Protein AF-A0A939TRZ8-F1 (afdb_monomer_lite)

Radius of gyration: 15.13 Å; chains: 1; bounding box: 37×38×40 Å

Foldseek 3Di:
DALVLLLVVLLVVLVVVCVQPVWAQAEEEQAELDQVLQVLVLVSNQVSCVVVVAAEDEDEDPDQADDLPDDCPVVVVVSVVSRPDDTTHYYYYGDHPCCRPVRVVSHSAYEYEDADDPDDPRSVVRVVCSCVPRVSVVSHPWYWYCNPVSNIGTDDDPDD

Secondary structure (DSSP, 8-state):
--THHHHHHHHHHHHHHHHHS-SSEEEEEEE-S-HHHHHHHHHHHHHHHHHTT--EEEEE----S--TT---HHHHHHHHHHHTSSS-EEEEEEESSTTSHHHHTT-SEEEEEE------HHHHHHHHHHHHHH-GGGG-SEEEE-SSTTS-EEE-----

Sequence (160 aa):
MTETQSTALFDALVADITTRAASGRILIAIDGPDPEATGRFADHAAAALRDAGRTAERASAPGEVYRHDADWSGLRATLSAFRTEDGDGYLLVDGRFLLSPGIRGAWHIKIWLEGDLELSPEAYAEQLKYVRDEGPRAHADAIYDVTDPALPRRVWGDSC

Organism: NCBI:txid2820289

pLDDT: mean 90.74, std 10.79, range [38.22, 98.62]

Structure (mmCIF, N/CA/C/O backbone):
data_AF-A0A939TRZ8-F1
#
_entry.id   AF-A0A939TRZ8-F1
#
loop_
_atom_site.group_PDB
_atom_site.id
_atom_site.type_symbol
_atom_site.label_atom_id
_atom_site.label_alt_id
_atom_site.label_comp_id
_atom_site.label_asym_id
_atom_site.label_entity_id
_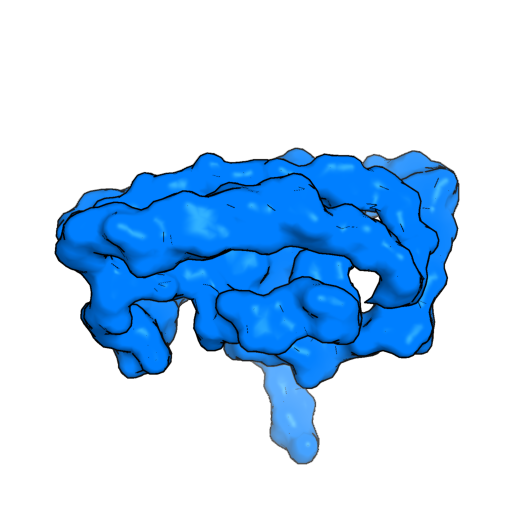atom_site.label_seq_id
_atom_site.pdbx_PDB_ins_code
_atom_site.Cartn_x
_atom_site.Cartn_y
_atom_site.Cartn_z
_atom_site.occupancy
_atom_site.B_iso_or_equiv
_atom_site.auth_seq_id
_atom_site.auth_comp_id
_atom_site.auth_asym_id
_atom_site.auth_atom_id
_atom_site.pdbx_PDB_model_num
ATOM 1 N N . MET A 1 1 ? -18.209 -16.198 -12.695 1.00 48.66 1 MET A N 1
ATOM 2 C CA . MET A 1 1 ? -17.798 -16.643 -11.348 1.00 48.66 1 MET A CA 1
ATOM 3 C C . MET A 1 1 ? -17.341 -15.381 -10.639 1.00 48.66 1 MET A C 1
ATOM 5 O O . MET A 1 1 ? -16.560 -14.650 -11.219 1.00 48.66 1 MET A O 1
ATOM 9 N N . THR A 1 2 ? -18.061 -15.002 -9.593 1.00 53.09 2 THR A N 1
ATOM 10 C CA . THR A 1 2 ? -18.688 -13.673 -9.444 1.00 53.09 2 THR A CA 1
ATOM 11 C C . THR A 1 2 ? -18.099 -12.850 -8.298 1.00 53.09 2 THR A C 1
ATOM 13 O O . THR A 1 2 ? -17.441 -13.419 -7.437 1.00 53.09 2 THR A O 1
ATOM 16 N N . GLU A 1 3 ? -18.392 -11.544 -8.281 1.00 66.50 3 GLU A N 1
ATOM 17 C CA . GLU A 1 3 ? -18.182 -10.524 -7.225 1.00 66.50 3 GLU A CA 1
ATOM 18 C C . GLU A 1 3 ? -17.981 -11.069 -5.794 1.00 66.50 3 GLU A C 1
ATOM 20 O O . GLU A 1 3 ? -17.038 -10.688 -5.111 1.00 66.50 3 GLU A O 1
ATOM 25 N N . THR A 1 4 ? -18.774 -12.064 -5.390 1.00 73.00 4 THR A N 1
ATOM 26 C CA . THR A 1 4 ? -18.649 -12.824 -4.134 1.00 73.00 4 THR A CA 1
ATOM 27 C C . THR A 1 4 ? -17.242 -13.366 -3.827 1.00 73.00 4 THR A C 1
ATOM 29 O O . THR A 1 4 ? -16.842 -13.373 -2.667 1.00 73.00 4 THR A O 1
ATOM 32 N N . GLN A 1 5 ? -16.481 -13.840 -4.823 1.00 73.50 5 GLN A N 1
ATOM 33 C CA . GLN A 1 5 ? -15.107 -14.326 -4.609 1.00 73.50 5 GLN A CA 1
ATOM 34 C C . GLN A 1 5 ? -14.138 -13.182 -4.303 1.00 73.50 5 GLN A C 1
ATOM 36 O O . GLN A 1 5 ? -13.258 -13.345 -3.460 1.00 73.50 5 GLN A O 1
ATOM 41 N N . SER A 1 6 ? -14.328 -12.032 -4.953 1.00 76.88 6 SER A N 1
ATOM 42 C CA . SER A 1 6 ? -13.548 -10.823 -4.688 1.00 76.88 6 SER A CA 1
ATOM 43 C C . SER A 1 6 ? -13.830 -10.310 -3.272 1.00 76.88 6 SER A C 1
ATOM 45 O O . SER A 1 6 ? -12.899 -10.123 -2.493 1.00 76.88 6 SER A O 1
ATOM 47 N N . THR A 1 7 ? -15.106 -10.224 -2.875 1.00 82.94 7 THR A N 1
ATOM 48 C CA . THR A 1 7 ? -15.503 -9.870 -1.500 1.00 82.94 7 THR A CA 1
ATOM 49 C C . THR A 1 7 ? -14.863 -10.797 -0.466 1.00 82.94 7 THR A C 1
ATOM 51 O O . THR A 1 7 ? -14.200 -10.324 0.450 1.00 82.94 7 THR A O 1
ATOM 54 N N . ALA A 1 8 ? -14.960 -12.119 -0.656 1.00 86.00 8 ALA A N 1
ATOM 55 C CA . ALA A 1 8 ? -14.385 -13.088 0.277 1.00 86.00 8 ALA A CA 1
ATOM 56 C C . ALA A 1 8 ? -12.856 -12.957 0.424 1.00 86.00 8 ALA A C 1
ATOM 58 O O . ALA A 1 8 ? -12.314 -13.209 1.503 1.00 86.00 8 ALA A O 1
ATOM 59 N N . LEU A 1 9 ? -12.147 -12.558 -0.639 1.00 90.19 9 LEU A N 1
ATOM 60 C CA . LEU A 1 9 ? -10.713 -12.286 -0.568 1.00 90.19 9 LEU A CA 1
ATOM 61 C C . LEU A 1 9 ? -10.412 -11.059 0.293 1.00 90.19 9 LEU A C 1
ATOM 63 O O . LEU A 1 9 ? -9.522 -11.124 1.143 1.00 90.19 9 LEU A O 1
ATOM 67 N N . PHE A 1 10 ? -11.130 -9.956 0.085 1.00 91.94 10 PHE A N 1
ATOM 68 C CA . PHE A 1 10 ? -10.894 -8.740 0.856 1.00 91.94 10 PHE A CA 1
ATOM 69 C C . PHE A 1 10 ? -11.330 -8.899 2.317 1.00 91.94 10 PHE A C 1
ATOM 71 O O . PHE A 1 10 ? -10.609 -8.438 3.199 1.00 91.94 10 PHE A O 1
ATOM 78 N N . ASP A 1 11 ? -12.390 -9.658 2.599 1.00 90.62 11 ASP A N 1
ATOM 79 C CA . ASP A 1 11 ? -12.768 -10.042 3.965 1.00 90.62 11 ASP A CA 1
ATOM 80 C C . ASP A 1 11 ? -11.643 -10.827 4.659 1.00 90.62 11 ASP A C 1
ATOM 82 O O . ASP A 1 11 ? -11.265 -10.536 5.798 1.00 90.62 11 ASP A O 1
ATOM 86 N N . ALA A 1 12 ? -11.051 -11.799 3.956 1.00 90.12 12 ALA A N 1
ATOM 87 C CA . ALA A 1 12 ? -9.924 -12.569 4.473 1.00 90.12 12 ALA A CA 1
ATOM 88 C C . ALA A 1 12 ? -8.676 -11.696 4.689 1.00 90.12 12 ALA A C 1
ATOM 90 O O . ALA A 1 12 ? -7.979 -11.857 5.693 1.00 90.12 12 ALA A O 1
ATOM 91 N N . LEU A 1 13 ? -8.402 -10.750 3.784 1.00 91.00 13 LEU A N 1
ATOM 92 C CA . LEU A 1 13 ? -7.324 -9.775 3.944 1.00 91.00 13 LEU A CA 1
ATOM 93 C C . LEU A 1 13 ? -7.555 -8.887 5.176 1.00 91.00 13 LEU A C 1
ATOM 95 O O . LEU A 1 13 ? -6.626 -8.686 5.953 1.00 91.00 13 LEU A O 1
ATOM 99 N N . VAL A 1 14 ? -8.775 -8.390 5.391 1.00 90.69 14 VAL A N 1
ATOM 100 C CA . VAL A 1 14 ? -9.131 -7.566 6.558 1.00 90.69 14 VAL A CA 1
ATOM 101 C C . VAL A 1 14 ? -8.953 -8.343 7.860 1.00 90.69 14 VAL A C 1
ATOM 103 O O . VAL A 1 14 ? -8.370 -7.822 8.815 1.00 90.69 14 VAL A O 1
ATOM 106 N N . ALA A 1 15 ? -9.401 -9.598 7.910 1.00 89.62 15 ALA A N 1
ATOM 107 C CA . ALA A 1 15 ? -9.204 -10.462 9.073 1.00 89.62 15 ALA A CA 1
ATOM 108 C C . ALA A 1 15 ? -7.710 -10.663 9.391 1.00 89.62 15 ALA A C 1
ATOM 110 O O . ALA A 1 15 ? -7.296 -10.602 10.550 1.00 89.62 15 ALA A O 1
ATOM 111 N N . ASP A 1 16 ? -6.883 -10.842 8.362 1.00 89.00 16 ASP A N 1
ATOM 112 C CA . ASP A 1 16 ? -5.433 -10.997 8.492 1.00 89.00 16 ASP A CA 1
ATOM 113 C C . ASP A 1 16 ? -4.762 -9.689 8.971 1.00 89.00 16 ASP A C 1
ATOM 115 O O . ASP A 1 16 ? -4.005 -9.689 9.944 1.00 89.00 16 ASP A O 1
ATOM 119 N N . ILE A 1 17 ? -5.115 -8.547 8.364 1.00 87.62 17 ILE A N 1
ATOM 120 C CA . ILE A 1 17 ? -4.643 -7.207 8.756 1.00 87.62 17 ILE A CA 1
ATOM 121 C C . ILE A 1 17 ? -4.949 -6.925 10.231 1.00 87.62 17 ILE A C 1
ATOM 123 O O . ILE A 1 17 ? -4.051 -6.578 11.000 1.00 87.62 17 ILE A O 1
ATOM 127 N N . THR A 1 18 ? -6.209 -7.094 10.629 1.00 86.19 18 THR A N 1
ATOM 128 C CA . THR A 1 18 ? -6.690 -6.756 11.979 1.00 86.19 18 THR A CA 1
ATOM 129 C C . THR A 1 18 ? -6.122 -7.686 13.051 1.00 86.19 18 THR A C 1
ATOM 131 O O . THR A 1 18 ? -5.948 -7.268 14.193 1.00 86.19 18 THR A O 1
ATOM 134 N N . THR A 1 19 ? -5.765 -8.922 12.690 1.00 85.75 19 THR A N 1
ATOM 135 C CA . THR A 1 19 ? -5.083 -9.859 13.595 1.00 85.75 19 THR A CA 1
ATOM 136 C C . THR A 1 19 ? -3.636 -9.438 13.864 1.00 85.75 19 THR A C 1
ATOM 138 O O . THR A 1 19 ? -3.152 -9.566 14.988 1.00 85.75 19 THR A O 1
ATOM 141 N N . ARG A 1 20 ? -2.931 -8.920 12.850 1.00 81.38 20 ARG A N 1
ATOM 142 C CA . ARG A 1 20 ? -1.521 -8.503 12.966 1.00 81.38 20 ARG A CA 1
ATOM 143 C C . ARG A 1 20 ? -1.343 -7.121 13.589 1.00 81.38 20 ARG A C 1
ATOM 145 O O . ARG A 1 20 ? -0.335 -6.876 14.246 1.00 81.38 20 ARG A O 1
ATOM 152 N N . ALA A 1 21 ? -2.292 -6.222 13.356 1.00 75.88 21 ALA A N 1
ATOM 153 C CA . ALA A 1 21 ? -2.223 -4.829 13.772 1.00 75.88 21 ALA A CA 1
ATOM 154 C C . ALA A 1 21 ? -3.594 -4.371 14.290 1.00 75.88 21 ALA A C 1
ATOM 156 O O . ALA A 1 21 ? -4.387 -3.783 13.561 1.00 75.88 21 ALA A O 1
ATOM 157 N N . ALA A 1 22 ? -3.880 -4.691 15.555 1.00 66.75 22 ALA A N 1
ATOM 158 C CA . ALA A 1 22 ? -5.234 -4.615 16.104 1.00 66.75 22 ALA A CA 1
ATOM 159 C C . ALA A 1 22 ? -5.753 -3.192 16.390 1.00 66.75 22 ALA A C 1
ATOM 161 O O . ALA A 1 22 ? -6.968 -2.996 16.396 1.00 66.75 22 ALA A O 1
ATOM 162 N N . SER A 1 23 ? -4.876 -2.213 16.644 1.00 82.75 23 SER A N 1
ATOM 163 C CA . SER A 1 23 ? -5.275 -0.856 17.061 1.00 82.75 23 SER A CA 1
ATOM 164 C C . SER A 1 23 ? -4.192 0.194 16.790 1.00 82.75 23 SER A C 1
ATOM 166 O O . SER A 1 23 ? -3.012 -0.137 16.662 1.00 82.75 23 SER A O 1
ATOM 168 N N . GLY A 1 24 ? -4.581 1.467 16.777 1.00 91.69 24 GLY A N 1
ATOM 169 C CA . GLY A 1 24 ? -3.738 2.623 16.486 1.00 91.69 24 GLY A CA 1
ATOM 170 C C . GLY A 1 24 ? -3.793 3.066 15.023 1.00 91.69 24 GLY A C 1
ATOM 171 O O . GLY A 1 24 ? -4.734 2.769 14.287 1.00 91.69 24 GLY A O 1
ATOM 172 N N . ARG A 1 25 ? -2.755 3.798 14.602 1.00 96.06 25 ARG A N 1
ATOM 173 C CA . ARG A 1 25 ? -2.603 4.344 13.246 1.00 96.06 25 ARG A CA 1
ATOM 174 C C . ARG A 1 25 ? -1.767 3.412 12.378 1.00 96.06 25 ARG A C 1
ATOM 176 O O . ARG A 1 25 ? -0.537 3.493 12.343 1.00 96.06 25 ARG A O 1
ATOM 183 N N . ILE A 1 26 ? -2.457 2.509 11.690 1.00 97.19 26 ILE A N 1
ATOM 184 C CA . ILE A 1 26 ? -1.854 1.442 10.895 1.00 97.19 26 ILE A CA 1
ATOM 185 C C . ILE A 1 26 ? -1.572 1.937 9.478 1.00 97.19 26 ILE A C 1
ATOM 187 O O . ILE A 1 26 ? -2.399 2.575 8.838 1.00 97.19 26 ILE A O 1
ATOM 191 N N . LEU A 1 27 ? -0.380 1.618 8.983 1.00 98.00 27 LEU A N 1
ATOM 192 C CA . LEU A 1 27 ? 0.115 2.020 7.667 1.00 98.00 27 LEU A CA 1
ATOM 193 C C . LEU A 1 27 ? 0.345 0.773 6.826 1.00 98.00 27 LEU A C 1
ATOM 195 O O . LEU A 1 27 ? 1.098 -0.112 7.248 1.00 98.00 27 LEU A O 1
ATOM 199 N N . ILE A 1 28 ? -0.270 0.731 5.652 1.00 98.38 28 ILE A N 1
ATOM 200 C CA . ILE A 1 28 ? -0.233 -0.408 4.740 1.00 98.38 28 ILE A CA 1
ATOM 201 C C . ILE A 1 28 ? 0.327 0.060 3.401 1.00 98.38 28 ILE A C 1
ATOM 203 O O . ILE A 1 28 ? -0.225 0.971 2.794 1.00 98.38 28 ILE A O 1
ATOM 207 N N . ALA A 1 29 ? 1.403 -0.571 2.937 1.00 98.50 29 ALA A N 1
ATOM 208 C CA . ALA A 1 29 ? 1.885 -0.398 1.570 1.00 98.50 29 ALA A CA 1
ATOM 209 C C . ALA A 1 29 ? 1.237 -1.427 0.644 1.00 98.50 29 ALA A C 1
ATOM 211 O O . ALA A 1 29 ? 1.232 -2.618 0.962 1.00 98.50 29 ALA A O 1
ATOM 212 N N . ILE A 1 30 ? 0.756 -0.967 -0.508 1.00 98.31 30 ILE A N 1
ATOM 213 C CA . ILE A 1 30 ? 0.313 -1.784 -1.638 1.00 98.31 30 ILE A CA 1
ATOM 214 C C . ILE A 1 30 ? 1.223 -1.430 -2.809 1.00 98.31 30 ILE A C 1
ATOM 216 O O . ILE A 1 30 ? 1.019 -0.431 -3.495 1.00 98.31 30 ILE A O 1
ATOM 220 N N . ASP A 1 31 ? 2.267 -2.235 -2.972 1.00 97.69 31 ASP A N 1
ATOM 221 C CA . ASP A 1 31 ? 3.303 -2.037 -3.978 1.00 97.69 31 ASP A CA 1
ATOM 222 C C . ASP A 1 31 ? 3.083 -2.976 -5.159 1.00 97.69 31 ASP A C 1
ATOM 224 O O . ASP A 1 31 ? 2.765 -4.151 -4.972 1.00 97.69 31 ASP A O 1
ATOM 228 N N . GLY A 1 32 ? 3.272 -2.475 -6.371 1.00 95.12 32 GLY A N 1
ATOM 229 C CA . GLY A 1 32 ? 3.136 -3.267 -7.581 1.00 95.12 32 GLY A CA 1
ATOM 230 C C . GLY A 1 32 ? 3.633 -2.532 -8.823 1.00 95.12 32 GLY A C 1
ATOM 231 O O . GLY A 1 32 ? 3.985 -1.353 -8.754 1.00 95.12 32 GLY A O 1
ATOM 232 N N . PRO A 1 33 ? 3.684 -3.214 -9.978 1.00 91.62 33 PRO A N 1
ATOM 233 C CA . PRO A 1 33 ? 4.235 -2.627 -11.196 1.00 91.62 33 PRO A CA 1
ATOM 234 C C . PRO A 1 33 ? 3.309 -1.600 -11.859 1.00 91.62 33 PRO A C 1
ATOM 236 O O . PRO A 1 33 ? 3.806 -0.668 -12.490 1.00 91.62 33 PRO A O 1
ATOM 239 N N . ASP A 1 34 ? 1.992 -1.780 -11.726 1.00 90.81 34 ASP A N 1
ATOM 240 C CA . ASP A 1 34 ? 0.950 -0.955 -12.344 1.00 90.81 34 ASP A CA 1
ATOM 241 C C . ASP A 1 34 ? 0.224 -0.101 -11.286 1.00 90.81 34 ASP A C 1
ATOM 243 O O . ASP A 1 34 ? -0.497 -0.659 -10.450 1.00 90.81 34 ASP A O 1
ATOM 247 N N . PRO A 1 35 ? 0.373 1.240 -11.330 1.00 90.56 35 PRO A N 1
ATOM 248 C CA . PRO A 1 35 ? -0.327 2.162 -10.440 1.00 90.56 35 PRO A CA 1
ATOM 249 C C . PRO A 1 35 ? -1.854 2.018 -10.462 1.00 90.56 35 PRO A C 1
ATOM 251 O O . PRO A 1 35 ? -2.511 2.224 -9.442 1.00 90.56 35 PRO A O 1
ATOM 254 N N . GLU A 1 36 ? -2.442 1.673 -11.611 1.00 90.69 36 GLU A N 1
ATOM 255 C CA . GLU A 1 36 ? -3.893 1.542 -11.730 1.00 90.69 36 GLU A CA 1
ATOM 256 C C . GLU A 1 36 ? -4.385 0.290 -10.995 1.00 90.69 36 GLU A C 1
ATOM 258 O O . GLU A 1 36 ? -5.345 0.350 -10.219 1.00 90.69 36 GLU A O 1
ATOM 263 N N . ALA A 1 37 ? -3.697 -0.842 -11.170 1.00 92.12 37 ALA A N 1
ATOM 264 C CA . ALA A 1 37 ? -3.963 -2.058 -10.413 1.00 92.12 37 ALA A CA 1
ATOM 265 C C . ALA A 1 37 ? -3.742 -1.875 -8.903 1.00 92.12 37 ALA A C 1
ATOM 267 O O . ALA A 1 37 ? -4.591 -2.309 -8.120 1.00 92.12 37 ALA A O 1
ATOM 268 N N . THR A 1 38 ? -2.662 -1.205 -8.478 1.00 95.19 38 THR A N 1
ATOM 269 C CA . THR A 1 38 ? -2.429 -0.931 -7.048 1.00 95.19 38 THR A CA 1
ATOM 270 C C . THR A 1 38 ? -3.523 -0.042 -6.465 1.00 95.19 38 THR A C 1
ATOM 272 O O . THR A 1 38 ? -4.023 -0.336 -5.379 1.00 95.19 38 THR A O 1
ATOM 275 N N . GLY A 1 39 ? -3.948 0.990 -7.202 1.00 95.12 39 GLY A N 1
ATOM 276 C CA . GLY A 1 39 ? -5.027 1.889 -6.795 1.00 95.12 39 GLY A CA 1
ATOM 277 C C . GLY A 1 39 ? -6.363 1.165 -6.642 1.00 95.12 39 GLY A C 1
ATOM 278 O O . GLY A 1 39 ? -6.995 1.256 -5.590 1.00 95.12 39 GLY A O 1
ATOM 279 N N . ARG A 1 40 ? -6.760 0.357 -7.637 1.00 94.00 40 ARG A N 1
ATOM 280 C CA . ARG A 1 40 ? -7.984 -0.463 -7.556 1.00 94.00 40 ARG A CA 1
ATOM 281 C C . ARG A 1 40 ? -7.952 -1.445 -6.387 1.00 94.00 40 ARG A C 1
ATOM 283 O O . ARG A 1 40 ? -8.946 -1.591 -5.677 1.00 94.00 40 ARG A O 1
ATOM 290 N N . PHE A 1 41 ? -6.822 -2.119 -6.172 1.00 95.50 41 PHE A N 1
ATOM 291 C CA . PHE A 1 41 ? -6.673 -3.048 -5.051 1.00 95.50 41 PHE A CA 1
ATOM 292 C C . PHE A 1 41 ? -6.800 -2.319 -3.705 1.00 95.50 41 PHE A C 1
ATOM 294 O O . PHE A 1 41 ? -7.477 -2.808 -2.799 1.00 95.50 41 PHE A O 1
ATOM 301 N N . ALA A 1 42 ? -6.200 -1.131 -3.581 1.00 97.12 42 ALA A N 1
ATOM 302 C CA . ALA A 1 42 ? -6.308 -0.297 -2.389 1.00 97.12 42 ALA A CA 1
ATOM 303 C C . ALA A 1 42 ? -7.731 0.211 -2.146 1.00 97.12 42 ALA A C 1
ATOM 305 O O . ALA A 1 42 ? -8.182 0.201 -1.002 1.00 97.12 42 ALA A O 1
ATOM 306 N N . ASP A 1 43 ? -8.458 0.593 -3.197 1.00 96.81 43 ASP A N 1
ATOM 307 C CA . ASP A 1 43 ? -9.859 1.003 -3.095 1.00 96.81 43 ASP A CA 1
ATOM 308 C C . ASP A 1 43 ? -10.738 -0.123 -2.544 1.00 96.81 43 ASP A C 1
ATOM 310 O O . ASP A 1 43 ? -11.487 0.093 -1.587 1.00 96.81 43 ASP A O 1
ATOM 314 N N . HIS A 1 44 ? -10.606 -1.337 -3.084 1.00 95.56 44 HIS A N 1
ATOM 315 C CA . HIS A 1 44 ? -11.357 -2.494 -2.598 1.00 95.56 44 HIS A CA 1
ATOM 316 C C . HIS A 1 44 ? -10.975 -2.881 -1.162 1.00 95.56 44 HIS A C 1
ATOM 318 O O . HIS A 1 44 ? -11.855 -3.128 -0.337 1.00 95.56 44 HIS A O 1
ATOM 324 N N . ALA A 1 45 ? -9.683 -2.881 -0.822 1.00 95.94 45 ALA A N 1
ATOM 325 C CA . ALA A 1 45 ? -9.233 -3.176 0.537 1.00 95.94 45 ALA A CA 1
ATOM 326 C C . ALA A 1 45 ? -9.711 -2.118 1.550 1.00 95.94 45 ALA A C 1
ATOM 328 O O . ALA A 1 45 ? -10.131 -2.459 2.657 1.00 95.94 45 ALA A O 1
ATOM 329 N N . ALA A 1 46 ? -9.695 -0.835 1.174 1.00 97.12 46 ALA A N 1
ATOM 330 C CA . ALA A 1 46 ? -10.210 0.245 2.006 1.00 97.12 46 ALA A CA 1
ATOM 331 C C . ALA A 1 46 ? -11.735 0.161 2.168 1.00 97.12 46 ALA A C 1
ATOM 333 O O . ALA A 1 46 ? -12.241 0.423 3.258 1.00 97.12 46 ALA A O 1
ATOM 334 N N . ALA A 1 47 ? -12.473 -0.212 1.117 1.00 96.25 47 ALA A N 1
ATOM 335 C CA . ALA A 1 47 ? -13.911 -0.464 1.201 1.00 96.25 47 ALA A CA 1
ATOM 336 C C . ALA A 1 47 ? -14.220 -1.606 2.182 1.00 96.25 47 ALA A C 1
ATOM 338 O O . ALA A 1 47 ? -14.983 -1.398 3.119 1.00 96.25 47 ALA A O 1
ATOM 339 N N . ALA A 1 48 ? -13.529 -2.743 2.067 1.00 95.62 48 ALA A N 1
ATOM 340 C CA . ALA A 1 48 ? -13.722 -3.879 2.969 1.00 95.62 48 ALA A CA 1
ATOM 341 C C . ALA A 1 48 ? -13.388 -3.550 4.438 1.00 95.62 48 ALA A C 1
ATOM 343 O O . ALA A 1 48 ? -14.094 -3.974 5.352 1.00 95.62 48 ALA A O 1
ATOM 344 N N . LEU A 1 49 ? -12.348 -2.745 4.696 1.00 95.44 49 LEU A N 1
ATOM 345 C CA . LEU A 1 49 ? -12.060 -2.248 6.049 1.00 95.44 49 LEU A CA 1
ATOM 346 C C . LEU A 1 49 ? -13.219 -1.409 6.607 1.00 95.44 49 LEU A C 1
ATOM 348 O O . LEU A 1 49 ? -13.584 -1.570 7.774 1.00 95.44 49 LEU A O 1
ATOM 352 N N . ARG A 1 50 ? -13.808 -0.532 5.785 1.00 96.12 50 ARG A N 1
ATOM 353 C CA . ARG A 1 50 ? -14.951 0.305 6.184 1.00 96.12 50 ARG A CA 1
ATOM 354 C C . ARG A 1 50 ? -16.208 -0.524 6.421 1.00 96.12 50 ARG A C 1
ATOM 356 O O . ARG A 1 50 ? -16.881 -0.295 7.423 1.00 96.12 50 ARG A O 1
ATOM 363 N N . ASP A 1 51 ? -16.472 -1.516 5.577 1.00 95.62 51 ASP A N 1
ATOM 364 C CA . ASP A 1 51 ? -17.591 -2.449 5.745 1.00 95.62 51 ASP A CA 1
ATOM 365 C C . ASP A 1 51 ? -17.453 -3.269 7.040 1.00 95.62 51 ASP A C 1
ATOM 367 O O . ASP A 1 51 ? -18.442 -3.545 7.720 1.00 95.62 51 ASP A O 1
ATOM 371 N N . ALA A 1 52 ? -16.217 -3.559 7.462 1.00 93.25 52 ALA A N 1
ATOM 372 C CA . ALA A 1 52 ? -15.897 -4.153 8.761 1.00 93.25 52 ALA A CA 1
ATOM 373 C C . ALA A 1 52 ? -15.908 -3.151 9.943 1.00 93.25 52 ALA A C 1
ATOM 375 O O . ALA A 1 52 ? -15.482 -3.488 11.053 1.00 93.25 52 ALA A O 1
ATOM 376 N N . GLY A 1 53 ? -16.367 -1.913 9.733 1.00 94.19 53 GLY A N 1
ATOM 377 C CA . GLY A 1 53 ? -16.488 -0.881 10.765 1.00 94.19 53 GLY A CA 1
ATOM 378 C C . GLY A 1 53 ? -15.166 -0.225 11.175 1.00 94.19 53 GLY A C 1
ATOM 379 O O . GLY A 1 53 ? -15.054 0.271 12.298 1.00 94.19 53 GLY A O 1
ATOM 380 N N . ARG A 1 54 ? -14.142 -0.244 10.312 1.00 94.38 54 ARG A N 1
ATOM 381 C CA . ARG A 1 54 ? -12.852 0.428 10.548 1.00 94.38 54 ARG A CA 1
ATOM 382 C C . ARG A 1 54 ? -12.766 1.758 9.803 1.00 94.38 54 ARG A C 1
ATOM 384 O O . ARG A 1 54 ? -13.238 1.886 8.677 1.00 94.38 54 ARG A O 1
ATOM 391 N N . THR A 1 55 ? -12.086 2.736 10.398 1.00 96.50 55 THR A N 1
ATOM 392 C CA . THR A 1 55 ? -11.687 3.963 9.696 1.00 96.50 55 THR A CA 1
ATOM 393 C C . THR A 1 55 ? -10.564 3.629 8.720 1.00 96.50 55 THR A C 1
ATOM 395 O O . THR A 1 55 ? -9.511 3.155 9.145 1.00 96.50 55 THR A O 1
ATOM 398 N N . ALA A 1 56 ? -10.775 3.857 7.424 1.00 97.00 56 ALA A N 1
ATOM 399 C CA . ALA A 1 56 ? -9.762 3.616 6.403 1.00 97.00 56 ALA A CA 1
ATOM 400 C C . ALA A 1 56 ? -9.684 4.762 5.392 1.00 97.00 56 ALA A C 1
ATOM 402 O O . ALA A 1 56 ? -10.708 5.259 4.910 1.00 97.00 56 ALA A O 1
ATOM 403 N N . GLU A 1 57 ? -8.462 5.127 5.031 1.00 97.38 57 GLU A N 1
ATOM 404 C CA . GLU A 1 57 ? -8.105 6.191 4.097 1.00 97.38 57 GLU A CA 1
ATOM 405 C C . GLU A 1 57 ? -7.150 5.658 3.027 1.00 97.38 57 GLU A C 1
ATOM 407 O O . GLU A 1 57 ? -6.457 4.658 3.234 1.00 97.38 57 GLU A O 1
ATOM 412 N N . ARG A 1 58 ? -7.118 6.330 1.872 1.00 97.19 58 ARG A N 1
ATOM 413 C CA . ARG A 1 58 ? -6.253 5.977 0.744 1.00 97.19 58 ARG A CA 1
ATOM 414 C C . ARG A 1 58 ? -5.381 7.164 0.360 1.00 97.19 58 ARG A C 1
ATOM 416 O O . ARG A 1 58 ? -5.874 8.286 0.271 1.00 97.19 58 ARG A O 1
ATOM 423 N N . ALA A 1 59 ? -4.118 6.895 0.061 1.00 97.69 59 ALA A N 1
ATOM 424 C CA . ALA A 1 59 ? -3.217 7.823 -0.608 1.00 97.69 59 ALA A CA 1
ATOM 425 C C . ALA A 1 59 ? -2.441 7.088 -1.707 1.00 97.69 59 ALA A C 1
ATOM 427 O O . ALA A 1 59 ? -2.195 5.894 -1.590 1.00 97.69 59 ALA A O 1
ATOM 428 N N . SER A 1 60 ? -2.009 7.806 -2.740 1.00 97.00 60 SER A N 1
ATOM 429 C CA . SER A 1 60 ? -1.210 7.225 -3.823 1.00 97.00 60 SER A CA 1
ATOM 430 C C . SER A 1 60 ? 0.183 7.848 -3.828 1.00 97.00 60 SER A C 1
ATOM 432 O O . SER A 1 60 ? 0.338 9.063 -3.670 1.00 97.00 60 SER A O 1
ATOM 434 N N . ALA A 1 61 ? 1.211 7.022 -3.985 1.00 93.12 61 ALA A N 1
ATOM 435 C CA . ALA A 1 61 ? 2.584 7.477 -4.100 1.00 93.12 61 ALA A CA 1
ATOM 436 C C . ALA A 1 61 ? 2.903 7.915 -5.540 1.00 93.12 61 ALA A C 1
ATOM 438 O O . ALA A 1 61 ? 2.481 7.266 -6.493 1.00 93.12 61 ALA A O 1
ATOM 439 N N . PRO A 1 62 ? 3.701 8.978 -5.727 1.00 79.00 62 PRO A N 1
ATOM 440 C CA . PRO A 1 62 ? 3.964 9.555 -7.048 1.00 79.00 62 PRO A CA 1
ATOM 441 C C . PRO A 1 62 ? 5.024 8.799 -7.876 1.00 79.00 62 PRO A C 1
ATOM 443 O O . PRO A 1 62 ? 5.451 9.292 -8.915 1.00 79.00 62 PRO A O 1
ATOM 446 N N . GLY A 1 63 ? 5.549 7.667 -7.396 1.00 78.00 63 GLY A N 1
ATOM 447 C CA . GLY A 1 63 ? 6.752 7.038 -7.949 1.00 78.00 63 GLY A CA 1
ATOM 448 C C . GLY A 1 63 ? 6.562 6.467 -9.358 1.00 78.00 63 GLY A C 1
ATOM 449 O O . GLY A 1 63 ? 6.021 5.380 -9.510 1.00 78.00 63 GLY A O 1
ATOM 450 N N . GLU A 1 64 ? 7.073 7.150 -10.384 1.00 85.12 64 GLU A N 1
ATOM 451 C CA . GLU A 1 64 ? 7.117 6.626 -11.765 1.00 85.12 64 GLU A CA 1
ATOM 452 C C . GLU A 1 64 ? 8.482 6.032 -12.142 1.00 85.12 64 GLU A C 1
ATOM 454 O O . GLU A 1 64 ? 8.565 5.070 -12.909 1.00 85.12 64 GLU A O 1
ATOM 459 N N . VAL A 1 65 ? 9.556 6.589 -11.577 1.00 92.69 65 VAL A N 1
ATOM 460 C CA . VAL A 1 65 ? 10.948 6.215 -11.859 1.00 92.69 65 VAL A CA 1
ATOM 461 C C . VAL A 1 65 ? 11.581 5.644 -10.604 1.00 92.69 65 VAL A C 1
ATOM 463 O O . VAL A 1 65 ? 11.518 6.263 -9.538 1.00 92.69 65 VAL A O 1
ATOM 466 N N . TYR A 1 66 ? 12.233 4.492 -10.739 1.00 95.38 66 TYR A N 1
ATOM 467 C CA . TYR A 1 66 ? 12.902 3.865 -9.616 1.00 95.38 66 TYR A CA 1
ATOM 468 C C . TYR A 1 66 ? 14.242 4.554 -9.334 1.00 95.38 66 TYR A C 1
ATOM 470 O O . TYR A 1 66 ? 15.087 4.726 -10.215 1.00 95.38 66 TYR A O 1
ATOM 478 N N . ARG A 1 67 ? 14.446 4.939 -8.071 1.00 93.31 67 ARG A N 1
ATOM 479 C CA . ARG A 1 67 ? 15.731 5.402 -7.540 1.00 93.31 67 ARG A CA 1
ATOM 480 C C . ARG A 1 67 ? 15.934 4.816 -6.151 1.00 93.31 67 ARG A C 1
ATOM 482 O O . ARG A 1 67 ? 15.061 4.956 -5.297 1.00 93.31 67 ARG A O 1
ATOM 489 N N . HIS A 1 68 ? 17.094 4.212 -5.917 1.00 91.06 68 HIS A N 1
ATOM 490 C CA . HIS A 1 68 ? 17.457 3.665 -4.607 1.00 91.06 68 HIS A CA 1
ATOM 491 C C . HIS A 1 68 ? 17.428 4.743 -3.505 1.00 91.06 68 HIS A C 1
ATOM 493 O O . HIS A 1 68 ? 16.970 4.509 -2.389 1.00 91.06 68 HIS A O 1
ATOM 499 N N . ASP A 1 69 ? 17.862 5.954 -3.850 1.00 92.06 69 ASP A N 1
ATOM 500 C CA . ASP A 1 69 ? 17.934 7.138 -2.995 1.00 92.06 69 ASP A CA 1
ATOM 501 C C . ASP A 1 69 ? 16.751 8.101 -3.195 1.00 92.06 69 ASP A C 1
ATO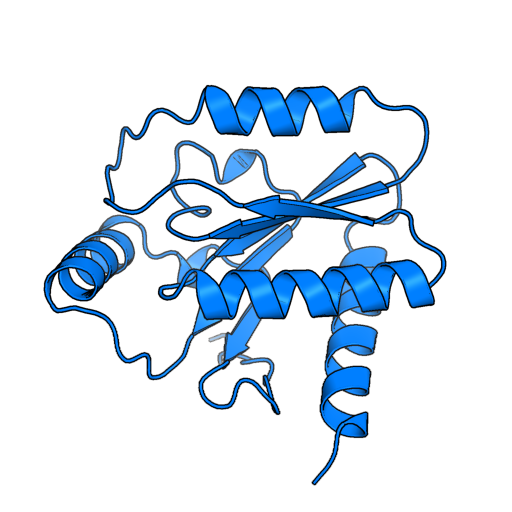M 503 O O . ASP A 1 69 ? 16.874 9.298 -2.935 1.00 92.06 69 ASP A O 1
ATOM 507 N N . ALA A 1 70 ? 15.601 7.595 -3.662 1.00 93.19 70 ALA A N 1
ATOM 508 C CA . ALA A 1 70 ? 14.408 8.411 -3.871 1.00 93.19 70 ALA A CA 1
ATOM 509 C C . ALA A 1 70 ? 14.066 9.259 -2.633 1.00 93.19 70 ALA A C 1
ATOM 511 O O . ALA A 1 70 ? 14.091 8.782 -1.492 1.00 93.19 70 ALA A O 1
ATOM 512 N N . ASP A 1 71 ? 13.703 10.521 -2.869 1.00 93.31 71 ASP A N 1
ATOM 513 C CA . ASP A 1 71 ? 13.218 11.390 -1.807 1.00 93.31 71 ASP A CA 1
ATOM 514 C C . ASP A 1 71 ? 11.779 11.016 -1.427 1.00 93.31 71 ASP A C 1
ATOM 516 O O . ASP A 1 71 ? 10.830 11.224 -2.181 1.00 93.31 71 ASP A O 1
ATOM 520 N N . TRP A 1 72 ? 11.626 10.486 -0.216 1.00 94.75 72 TRP A N 1
ATOM 521 C CA . TRP A 1 72 ? 10.339 10.112 0.368 1.00 94.75 72 TRP A CA 1
ATOM 522 C C . TRP A 1 72 ? 9.752 11.198 1.277 1.00 94.75 72 TRP A C 1
ATOM 524 O O . TRP A 1 72 ? 8.800 10.918 2.004 1.00 94.75 72 TRP A O 1
ATOM 534 N N . SER A 1 73 ? 10.308 12.413 1.298 1.00 94.75 73 SER A N 1
ATOM 535 C CA . SER A 1 73 ? 9.896 13.500 2.198 1.00 94.75 73 SER A CA 1
ATOM 536 C C . SER A 1 73 ? 8.396 13.809 2.114 1.00 94.75 73 SER A C 1
ATOM 538 O O . SER A 1 73 ? 7.720 13.826 3.143 1.00 94.75 73 SER A O 1
ATOM 540 N N . GLY A 1 74 ? 7.853 13.956 0.901 1.00 94.81 74 GLY A N 1
ATOM 541 C CA . GLY A 1 74 ? 6.427 14.221 0.680 1.00 94.81 74 GLY A CA 1
ATOM 542 C C . GLY A 1 74 ? 5.523 13.092 1.181 1.00 94.81 74 GLY A C 1
ATOM 543 O O . GLY A 1 74 ? 4.547 13.333 1.898 1.00 94.81 74 GLY A O 1
ATOM 544 N N . LEU A 1 75 ? 5.884 11.838 0.888 1.00 95.94 75 LEU A N 1
ATOM 545 C CA . LEU A 1 75 ? 5.131 10.691 1.393 1.00 95.94 75 LEU A CA 1
ATOM 546 C C . LEU A 1 75 ? 5.234 10.603 2.919 1.00 95.94 75 LEU A C 1
ATOM 548 O O . LEU A 1 75 ? 4.223 10.453 3.593 1.00 95.94 75 LEU A O 1
ATOM 552 N N . ARG A 1 76 ? 6.425 10.787 3.495 1.00 97.00 76 ARG A N 1
ATOM 553 C CA . ARG A 1 76 ? 6.626 10.786 4.951 1.00 97.00 76 ARG A CA 1
ATOM 554 C C . ARG A 1 76 ? 5.829 11.875 5.657 1.00 97.00 76 ARG A C 1
ATOM 556 O O . ARG A 1 76 ? 5.349 11.612 6.757 1.00 97.00 76 ARG A O 1
ATOM 563 N N . ALA A 1 77 ? 5.666 13.052 5.057 1.00 97.56 77 ALA A N 1
ATOM 564 C CA . ALA A 1 77 ? 4.798 14.094 5.601 1.00 97.56 77 ALA A CA 1
ATOM 565 C C . ALA A 1 77 ? 3.345 13.601 5.693 1.00 97.56 77 ALA A C 1
ATOM 567 O O . ALA A 1 77 ? 2.726 13.731 6.746 1.00 97.56 77 ALA A O 1
ATOM 568 N N . THR A 1 78 ? 2.857 12.927 4.646 1.00 97.69 78 THR A N 1
ATOM 569 C CA . THR A 1 78 ? 1.528 12.289 4.624 1.00 97.69 78 THR A CA 1
ATOM 570 C C . THR A 1 78 ? 1.397 11.218 5.713 1.00 97.69 78 THR A C 1
ATOM 572 O O . THR A 1 78 ? 0.465 11.262 6.512 1.00 97.69 78 THR A O 1
ATOM 575 N N . LEU A 1 79 ? 2.370 10.301 5.823 1.00 97.62 79 LEU A N 1
ATOM 576 C CA . LEU A 1 79 ? 2.358 9.258 6.862 1.00 97.62 79 LEU A CA 1
ATOM 577 C C . LEU A 1 79 ? 2.399 9.851 8.276 1.00 97.62 79 LEU A C 1
ATOM 579 O O . LEU A 1 79 ? 1.817 9.295 9.204 1.00 97.62 79 LEU A O 1
ATOM 583 N N . SER A 1 80 ? 3.128 10.953 8.456 1.00 97.81 80 SER A N 1
ATOM 584 C CA . SER A 1 80 ? 3.266 11.623 9.751 1.00 97.81 80 SER A CA 1
ATOM 585 C C . SER A 1 80 ? 1.976 12.323 10.154 1.00 97.81 80 SER A C 1
ATOM 587 O O . SER A 1 80 ? 1.574 12.189 11.303 1.00 97.81 80 SER A O 1
ATOM 589 N N . ALA A 1 81 ? 1.309 13.002 9.215 1.00 97.75 81 ALA A N 1
ATOM 590 C CA . ALA A 1 81 ? 0.016 13.634 9.458 1.00 97.75 81 ALA A CA 1
ATOM 591 C C . ALA A 1 81 ? -1.019 12.602 9.930 1.00 97.75 81 ALA A C 1
ATOM 593 O O . ALA A 1 81 ? -1.569 12.747 11.020 1.00 97.75 81 ALA A O 1
ATOM 594 N N . PHE A 1 82 ? -1.160 11.496 9.195 1.00 97.88 82 PHE A N 1
ATOM 595 C CA . PHE A 1 82 ? -2.075 10.413 9.556 1.00 97.88 82 PHE A CA 1
ATOM 596 C C . PHE A 1 82 ? -1.788 9.818 10.946 1.00 97.88 82 PHE A C 1
ATOM 598 O O . PHE A 1 82 ? -2.697 9.535 11.720 1.00 97.88 82 PHE A O 1
ATOM 605 N N . ARG A 1 83 ? -0.508 9.647 11.306 1.00 96.19 83 ARG A N 1
ATOM 606 C CA . ARG A 1 83 ? -0.111 9.125 12.627 1.00 96.19 83 ARG A CA 1
ATOM 607 C C . ARG A 1 83 ? -0.497 10.032 13.795 1.00 96.19 83 ARG A C 1
ATOM 609 O O . ARG A 1 83 ? -0.558 9.540 14.917 1.00 96.19 83 ARG A O 1
ATOM 616 N N . THR A 1 84 ? -0.683 11.328 13.554 1.00 96.56 84 THR A N 1
ATOM 617 C CA . THR A 1 84 ? -1.016 12.312 14.598 1.00 96.56 84 THR A CA 1
ATOM 618 C C . THR A 1 84 ? -2.511 12.528 14.793 1.00 96.56 84 THR A C 1
ATOM 620 O O . THR A 1 84 ? -2.901 13.271 15.687 1.00 96.56 84 THR A O 1
ATOM 623 N N . GLU A 1 85 ? -3.345 11.900 13.973 1.00 95.50 85 GLU A N 1
ATOM 624 C CA . GLU A 1 85 ? -4.792 11.979 14.115 1.00 95.50 85 GLU A CA 1
ATOM 625 C C . GLU A 1 85 ? -5.304 11.118 15.285 1.00 95.50 85 GLU A C 1
ATOM 627 O O . GLU A 1 85 ? -4.759 10.055 15.595 1.00 95.50 85 GLU A O 1
ATOM 632 N N . ASP A 1 86 ? -6.405 11.545 15.906 1.00 93.12 86 ASP A N 1
ATOM 633 C CA . ASP A 1 86 ? -6.981 10.887 17.083 1.00 93.12 86 ASP A CA 1
ATOM 634 C C . ASP A 1 86 ? -7.702 9.574 16.747 1.00 93.12 86 ASP A C 1
ATOM 636 O O . ASP A 1 86 ? -8.452 9.494 15.777 1.00 93.12 86 ASP A O 1
ATOM 640 N N . GLY A 1 87 ? -7.549 8.551 17.589 1.00 93.62 87 GLY A N 1
ATOM 641 C CA . GLY A 1 87 ? -8.244 7.266 17.442 1.00 93.62 87 GLY A CA 1
ATOM 642 C C . GLY A 1 87 ? -7.560 6.273 16.496 1.00 93.62 87 GLY A C 1
ATOM 643 O O . GLY A 1 87 ? -6.433 6.484 16.047 1.00 93.62 87 GLY A O 1
ATOM 644 N N . ASP A 1 88 ? -8.251 5.163 16.230 1.00 95.75 88 ASP A N 1
ATOM 645 C CA . ASP A 1 88 ? -7.757 4.071 15.387 1.00 95.75 88 ASP A CA 1
ATOM 646 C C . ASP A 1 88 ? -8.083 4.310 13.908 1.00 95.75 88 ASP A C 1
ATOM 648 O O . ASP A 1 88 ? -9.171 4.781 13.562 1.00 95.75 88 ASP A O 1
ATOM 652 N N . GLY A 1 89 ? -7.173 3.910 13.019 1.00 96.50 89 GLY A N 1
ATOM 653 C CA . GLY A 1 89 ? -7.402 3.996 11.582 1.00 96.50 89 GLY A CA 1
ATOM 654 C C . GLY A 1 89 ? -6.349 3.280 10.747 1.00 96.50 89 GLY A C 1
ATOM 655 O O . GLY A 1 89 ? -5.262 2.948 11.224 1.00 96.50 89 GLY A O 1
ATOM 656 N N . TYR A 1 90 ? -6.665 3.095 9.468 1.00 98.12 90 TYR A N 1
ATOM 657 C CA . TYR A 1 90 ? -5.805 2.464 8.470 1.00 98.12 90 TYR A CA 1
ATOM 658 C C . TYR A 1 90 ? -5.548 3.424 7.306 1.00 98.12 90 TYR A C 1
ATOM 660 O O . TYR A 1 90 ? -6.494 3.884 6.673 1.00 98.12 90 TYR A O 1
ATOM 668 N N . LEU A 1 91 ? -4.283 3.677 6.979 1.00 98.44 91 LEU A N 1
ATOM 669 C CA . LEU A 1 91 ? -3.895 4.360 5.747 1.00 98.44 91 LEU A CA 1
ATOM 670 C C . LEU A 1 91 ? -3.291 3.344 4.784 1.00 98.44 91 LEU A C 1
ATOM 672 O O . LEU A 1 91 ? -2.243 2.752 5.062 1.00 98.44 91 LEU A O 1
ATOM 676 N N . LEU A 1 92 ? -3.963 3.163 3.652 1.00 98.56 92 LEU A N 1
ATOM 677 C CA . LEU A 1 92 ? -3.508 2.338 2.548 1.00 98.56 92 LEU A CA 1
ATOM 678 C C . LEU A 1 92 ? -2.808 3.251 1.547 1.00 98.56 92 LEU A C 1
ATOM 680 O O . LEU A 1 92 ? -3.410 4.198 1.040 1.00 98.56 92 LEU A O 1
ATOM 684 N N . VAL A 1 93 ? -1.532 2.977 1.295 1.00 98.62 93 VAL A N 1
ATOM 685 C CA . VAL A 1 93 ? -0.737 3.703 0.311 1.00 98.62 93 VAL A CA 1
ATOM 686 C C . VAL A 1 93 ? -0.481 2.798 -0.878 1.00 98.62 93 VAL A C 1
ATOM 688 O O . VAL A 1 93 ? 0.210 1.790 -0.736 1.00 98.62 93 VAL A O 1
ATOM 691 N N . ASP A 1 94 ? -1.039 3.163 -2.027 1.00 98.31 94 ASP A N 1
ATOM 692 C CA . ASP A 1 94 ? -0.840 2.467 -3.294 1.00 98.31 94 ASP A CA 1
ATOM 693 C C . ASP A 1 94 ? 0.232 3.134 -4.159 1.00 98.31 94 ASP A C 1
ATOM 695 O O . ASP A 1 94 ? 0.519 4.324 -4.018 1.00 98.31 94 ASP A O 1
ATOM 699 N N . GLY A 1 95 ? 0.852 2.362 -5.045 1.00 96.19 95 GLY A N 1
ATOM 700 C CA . GLY A 1 95 ? 1.766 2.869 -6.059 1.00 96.19 95 GLY A CA 1
ATOM 701 C C . GLY A 1 95 ? 2.966 1.957 -6.255 1.00 96.19 95 GLY A C 1
ATOM 702 O O . GLY A 1 95 ? 2.946 0.781 -5.899 1.00 96.19 95 GLY A O 1
ATOM 703 N N . ARG A 1 96 ? 4.031 2.519 -6.827 1.00 95.69 96 ARG A N 1
ATOM 704 C CA . ARG A 1 96 ? 5.247 1.775 -7.164 1.00 95.69 96 ARG A CA 1
ATOM 705 C C . ARG A 1 96 ? 6.368 2.065 -6.174 1.00 95.69 96 ARG A C 1
ATOM 707 O O . ARG A 1 96 ? 6.501 3.181 -5.663 1.00 95.69 96 ARG A O 1
ATOM 714 N N . PHE A 1 97 ? 7.231 1.073 -5.989 1.00 97.38 97 PHE A N 1
ATOM 715 C CA . PHE A 1 97 ? 8.504 1.167 -5.270 1.00 97.38 97 PHE A CA 1
ATOM 716 C C . PHE A 1 97 ? 8.363 1.418 -3.762 1.00 97.38 97 PHE A C 1
ATOM 718 O O . PHE A 1 97 ? 9.309 1.868 -3.108 1.00 97.38 97 PHE A O 1
ATOM 725 N N . LEU A 1 98 ? 7.200 1.127 -3.184 1.00 97.62 98 LEU A N 1
ATOM 726 C CA . LEU A 1 98 ? 6.905 1.373 -1.772 1.00 97.62 98 LEU A CA 1
ATOM 727 C C . LEU A 1 98 ? 7.674 0.448 -0.822 1.00 97.62 98 LEU A C 1
ATOM 729 O O . LEU A 1 98 ? 7.853 0.795 0.348 1.00 97.62 98 LEU A O 1
ATOM 733 N N . LEU A 1 99 ? 8.185 -0.695 -1.287 1.00 97.50 99 LEU A N 1
ATOM 734 C CA . LEU A 1 99 ? 9.043 -1.573 -0.481 1.00 97.50 99 LEU A CA 1
ATOM 735 C C . LEU A 1 99 ? 10.540 -1.233 -0.609 1.00 97.50 99 LEU A C 1
ATOM 737 O O . LEU A 1 99 ? 11.391 -2.001 -0.147 1.00 97.50 99 LEU A O 1
ATOM 741 N N . SER A 1 100 ? 10.874 -0.075 -1.197 1.00 96.81 100 SER A N 1
ATOM 742 C CA . SER A 1 100 ? 12.246 0.455 -1.243 1.00 96.81 100 SER A CA 1
ATOM 743 C C . SER A 1 100 ? 12.808 0.710 0.167 1.00 96.81 100 SER A C 1
ATOM 745 O O . SER A 1 100 ? 12.063 1.173 1.039 1.00 96.81 100 SER A O 1
ATOM 747 N N . PRO A 1 101 ? 14.118 0.509 0.415 1.00 95.50 101 PRO A N 1
ATOM 748 C CA . PRO A 1 101 ? 14.724 0.609 1.749 1.00 95.50 101 PRO A CA 1
ATOM 749 C C . PRO A 1 101 ? 14.443 1.930 2.467 1.00 95.50 101 PRO A C 1
ATOM 751 O O . PRO A 1 101 ? 14.209 1.942 3.675 1.00 95.50 101 PRO A O 1
ATOM 754 N N . GLY A 1 102 ? 14.409 3.036 1.715 1.00 94.75 102 GLY A N 1
ATOM 755 C CA . GLY A 1 102 ? 14.164 4.373 2.249 1.00 94.75 102 GLY A CA 1
ATOM 756 C C . GLY A 1 102 ? 12.806 4.542 2.937 1.00 94.75 102 GLY A C 1
ATOM 757 O O . GLY A 1 102 ? 12.696 5.354 3.852 1.00 94.75 102 GLY A O 1
ATOM 758 N N . ILE A 1 103 ? 11.775 3.781 2.564 1.00 96.69 103 ILE A N 1
ATOM 759 C CA . ILE A 1 103 ? 10.428 3.941 3.137 1.00 96.69 103 ILE A CA 1
ATOM 760 C C . ILE A 1 103 ? 9.837 2.646 3.691 1.00 96.69 103 ILE A C 1
ATOM 762 O O . ILE A 1 103 ? 8.955 2.707 4.544 1.00 96.69 103 ILE A O 1
ATOM 766 N N . ARG A 1 104 ? 10.385 1.483 3.321 1.00 96.44 104 ARG A N 1
ATOM 767 C CA . ARG A 1 104 ? 9.891 0.165 3.737 1.00 96.44 104 ARG A CA 1
ATOM 768 C C . ARG A 1 104 ? 9.699 0.025 5.247 1.00 96.44 104 ARG A C 1
ATOM 770 O O . ARG A 1 104 ? 8.732 -0.590 5.686 1.00 96.44 104 ARG A O 1
ATOM 777 N N . GLY A 1 105 ? 10.610 0.591 6.039 1.00 96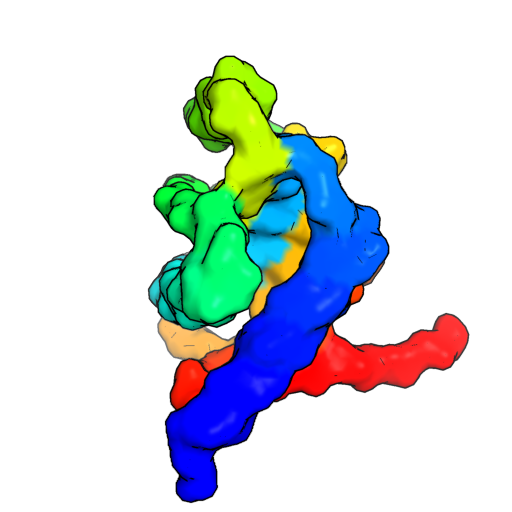.75 105 GLY A N 1
ATOM 778 C CA . GLY A 1 105 ? 10.555 0.533 7.504 1.00 96.75 105 GLY A CA 1
ATOM 779 C C . GLY A 1 105 ? 9.410 1.333 8.136 1.00 96.75 105 GLY A C 1
ATOM 780 O O . GLY A 1 105 ? 9.183 1.211 9.334 1.00 96.75 105 GLY A O 1
ATOM 781 N N . ALA A 1 106 ? 8.693 2.159 7.368 1.00 96.56 106 ALA A N 1
ATOM 782 C CA . ALA A 1 106 ? 7.548 2.912 7.869 1.00 96.56 106 ALA A CA 1
ATOM 783 C C . ALA A 1 106 ? 6.251 2.087 7.907 1.00 96.56 106 ALA A C 1
ATOM 785 O O . ALA A 1 106 ? 5.330 2.468 8.632 1.00 96.56 106 ALA A O 1
ATOM 786 N N . TRP A 1 107 ? 6.167 1.001 7.133 1.00 97.75 107 TRP A N 1
ATOM 787 C CA . TRP A 1 107 ? 4.946 0.221 6.945 1.00 97.75 107 TRP A CA 1
ATOM 788 C C . TRP A 1 107 ? 4.769 -0.830 8.035 1.00 97.75 107 TRP A C 1
ATOM 790 O O . TRP A 1 107 ? 5.693 -1.582 8.344 1.00 97.75 107 TRP A O 1
ATOM 800 N N . HIS A 1 108 ? 3.552 -0.930 8.563 1.00 96.94 108 HIS A N 1
ATOM 801 C CA . HIS A 1 108 ? 3.176 -2.016 9.466 1.00 96.94 108 HIS A CA 1
ATOM 802 C C . HIS A 1 108 ? 2.871 -3.290 8.673 1.00 96.94 108 HIS A C 1
ATOM 804 O O . HIS A 1 108 ? 3.209 -4.386 9.109 1.00 96.94 108 HIS A O 1
ATOM 810 N N . ILE A 1 109 ? 2.254 -3.131 7.497 1.00 96.94 109 ILE A N 1
ATOM 811 C CA . ILE A 1 109 ? 1.895 -4.222 6.588 1.00 96.94 109 ILE A CA 1
ATOM 812 C C . ILE A 1 109 ? 2.350 -3.865 5.172 1.00 96.94 109 ILE A C 1
ATOM 814 O O . ILE A 1 109 ? 2.188 -2.734 4.720 1.00 96.94 109 ILE A O 1
ATOM 818 N N . LYS A 1 110 ? 2.931 -4.843 4.482 1.00 97.69 110 LYS A N 1
ATOM 819 C CA . LYS A 1 110 ? 3.525 -4.728 3.151 1.00 97.69 110 LYS A CA 1
ATOM 820 C C . LYS A 1 110 ? 2.860 -5.742 2.231 1.00 97.69 110 LYS A C 1
ATOM 822 O O . LYS A 1 110 ? 2.968 -6.947 2.461 1.00 97.69 110 LYS A O 1
ATOM 827 N N . ILE A 1 111 ? 2.173 -5.258 1.208 1.00 97.56 111 ILE A N 1
ATOM 828 C CA . ILE A 1 111 ? 1.509 -6.075 0.197 1.00 97.56 111 ILE A CA 1
ATOM 829 C C . ILE A 1 111 ? 2.245 -5.879 -1.125 1.00 97.56 111 ILE A C 1
ATOM 831 O O . ILE A 1 111 ? 2.477 -4.744 -1.535 1.00 97.56 111 ILE A O 1
ATOM 835 N N . TRP A 1 112 ? 2.612 -6.986 -1.768 1.00 97.44 112 TRP A N 1
ATOM 836 C CA . TRP A 1 112 ? 3.198 -7.002 -3.106 1.00 97.44 112 TRP A CA 1
ATOM 837 C C . TRP A 1 112 ? 2.182 -7.550 -4.109 1.00 97.44 112 TRP A C 1
ATOM 839 O O . TRP A 1 112 ? 1.645 -8.642 -3.913 1.00 97.44 112 TRP A O 1
ATOM 849 N N . LEU A 1 113 ? 1.905 -6.791 -5.165 1.00 95.88 113 LEU A N 1
ATOM 850 C CA . LEU A 1 113 ? 1.029 -7.199 -6.254 1.00 95.88 113 LEU A CA 1
ATOM 851 C C . LEU A 1 113 ? 1.852 -7.709 -7.435 1.00 95.88 113 LEU A C 1
ATOM 853 O O . LEU A 1 113 ? 2.821 -7.087 -7.865 1.00 95.88 113 LEU A O 1
ATOM 857 N N . GLU A 1 114 ? 1.423 -8.833 -7.983 1.00 92.38 114 GLU A N 1
ATOM 858 C CA . GLU A 1 114 ? 1.956 -9.440 -9.195 1.00 92.38 114 GLU A CA 1
ATOM 859 C C . GLU A 1 114 ? 0.885 -9.464 -10.265 1.00 92.38 114 GLU A C 1
ATOM 861 O O . GLU A 1 114 ? -0.294 -9.573 -9.960 1.00 92.38 114 GLU A O 1
ATOM 866 N N . GLY A 1 115 ? 1.279 -9.404 -11.525 1.00 85.12 115 GLY A N 1
ATOM 867 C CA . GLY A 1 115 ? 0.347 -9.607 -12.616 1.00 85.12 115 GLY A CA 1
ATOM 868 C C . GLY A 1 115 ? 1.043 -9.513 -13.957 1.00 85.12 115 GLY A C 1
ATOM 869 O O . GLY A 1 115 ? 2.109 -8.898 -14.063 1.00 85.12 115 GLY A O 1
ATOM 870 N N . ASP A 1 116 ? 0.435 -10.127 -14.966 1.00 72.94 116 ASP A N 1
ATOM 871 C CA . ASP A 1 116 ? 0.803 -9.871 -16.355 1.00 72.94 116 ASP A CA 1
ATOM 872 C C . ASP A 1 116 ? 0.232 -8.505 -16.748 1.00 72.94 116 ASP A C 1
ATOM 874 O O . ASP A 1 116 ? -0.976 -8.339 -16.921 1.00 72.94 116 ASP A O 1
ATOM 878 N N . LEU A 1 117 ? 1.091 -7.489 -16.744 1.00 69.81 117 LEU A N 1
ATOM 879 C CA . LEU A 1 117 ? 0.693 -6.095 -16.900 1.00 69.81 117 LEU A CA 1
ATOM 880 C C . LEU A 1 117 ? 1.206 -5.560 -18.233 1.00 69.81 117 LEU A C 1
ATOM 882 O O . LEU A 1 117 ? 2.386 -5.708 -18.561 1.00 69.81 117 LEU A O 1
ATOM 886 N N . GLU A 1 118 ? 0.336 -4.863 -18.964 1.00 78.44 118 GLU A N 1
ATOM 887 C CA . GLU A 1 118 ? 0.698 -4.110 -20.167 1.00 78.44 118 GLU A CA 1
ATOM 888 C C . GLU A 1 118 ? 1.439 -2.817 -19.785 1.00 78.44 118 GLU A C 1
ATOM 890 O O . GLU A 1 118 ? 0.920 -1.706 -19.877 1.00 78.44 118 GLU A O 1
ATOM 895 N N . LEU A 1 119 ? 2.673 -2.955 -19.302 1.00 84.25 119 LEU A N 1
ATOM 896 C CA . LEU A 1 119 ? 3.536 -1.816 -18.996 1.00 84.25 119 LEU A CA 1
ATOM 897 C C . LEU A 1 119 ? 4.148 -1.237 -20.273 1.00 84.25 119 LEU A C 1
ATOM 899 O O . LEU A 1 119 ? 4.527 -1.968 -21.192 1.00 84.25 119 LEU A O 1
ATOM 903 N N . SER A 1 120 ? 4.354 0.085 -20.293 1.00 90.00 120 SER A N 1
ATOM 904 C CA . SER A 1 120 ? 5.234 0.682 -21.300 1.00 90.00 120 SER A CA 1
ATOM 905 C C . SER A 1 120 ? 6.659 0.116 -21.156 1.00 90.00 120 SER A C 1
ATOM 907 O O . SER A 1 120 ? 7.060 -0.263 -20.047 1.00 90.00 120 SER A O 1
ATOM 909 N N . PRO A 1 121 ? 7.464 0.083 -22.234 1.00 91.81 121 PRO A N 1
ATOM 910 C CA . PRO A 1 121 ? 8.853 -0.370 -22.159 1.00 91.81 121 PRO A CA 1
ATOM 911 C C . PRO A 1 121 ? 9.673 0.348 -21.076 1.00 91.81 121 PRO A C 1
ATOM 913 O O . PRO A 1 121 ? 10.497 -0.270 -20.402 1.00 91.81 121 PRO A O 1
ATOM 916 N N . GLU A 1 122 ? 9.427 1.642 -20.873 1.00 91.44 122 GLU A N 1
ATOM 917 C CA . GLU A 1 122 ? 10.084 2.461 -19.854 1.00 91.44 122 GLU A CA 1
ATOM 918 C C . GLU A 1 122 ? 9.651 2.042 -18.447 1.00 91.44 122 GLU A C 1
ATOM 920 O O . GLU A 1 122 ? 10.499 1.770 -17.596 1.00 91.44 122 GLU A O 1
ATOM 925 N N . ALA A 1 123 ? 8.341 1.924 -18.204 1.00 90.94 123 ALA A N 1
ATOM 926 C CA . ALA A 1 123 ? 7.816 1.492 -16.912 1.00 90.94 123 ALA A CA 1
ATOM 927 C C . ALA A 1 123 ? 8.308 0.082 -16.552 1.00 90.94 123 ALA A C 1
ATOM 929 O O . ALA A 1 123 ? 8.713 -0.153 -15.409 1.00 90.94 123 ALA A O 1
ATOM 930 N N . TYR A 1 124 ? 8.349 -0.822 -17.533 1.00 92.12 124 TYR A N 1
ATOM 931 C CA . TYR A 1 124 ? 8.894 -2.166 -17.380 1.00 92.12 124 TYR A CA 1
ATOM 932 C C . TYR A 1 124 ? 10.392 -2.149 -17.045 1.00 92.12 124 TYR A C 1
ATOM 934 O O . TYR A 1 124 ? 10.831 -2.862 -16.144 1.00 92.12 124 TYR A O 1
ATOM 942 N N . ALA A 1 125 ? 11.189 -1.300 -17.700 1.00 93.88 125 ALA A N 1
ATOM 943 C CA . ALA A 1 125 ? 12.614 -1.172 -17.398 1.00 93.88 125 ALA A CA 1
ATOM 944 C C . ALA A 1 125 ? 12.866 -0.690 -15.958 1.00 93.88 125 ALA A C 1
ATOM 946 O O . ALA A 1 125 ? 13.746 -1.224 -15.278 1.00 93.88 125 ALA A O 1
ATOM 947 N N . GLU A 1 126 ? 12.089 0.280 -15.470 1.00 95.12 126 GLU A N 1
ATOM 948 C CA . GLU A 1 126 ? 12.165 0.736 -14.075 1.00 95.12 126 GLU A CA 1
ATOM 949 C C . GLU A 1 126 ? 11.741 -0.362 -13.093 1.00 95.12 126 GLU A C 1
ATOM 951 O O . GLU A 1 126 ? 12.410 -0.587 -12.083 1.00 95.12 126 GLU A O 1
ATOM 956 N N . GLN A 1 127 ? 10.692 -1.114 -13.432 1.00 93.81 127 GLN A N 1
ATOM 957 C CA . GLN A 1 127 ? 10.245 -2.258 -12.645 1.00 93.81 127 GLN A CA 1
ATOM 958 C C . GLN A 1 127 ? 11.331 -3.335 -12.533 1.00 93.81 127 GLN A C 1
ATOM 960 O O . GLN A 1 127 ? 11.596 -3.841 -11.444 1.00 93.81 127 GLN A O 1
ATOM 965 N N . LEU A 1 128 ? 11.989 -3.673 -13.644 1.00 94.56 128 LEU A N 1
ATOM 966 C CA . LEU A 1 128 ? 13.075 -4.649 -13.655 1.00 94.56 128 LEU A CA 1
ATOM 967 C C . LEU A 1 128 ? 14.259 -4.205 -12.795 1.00 94.56 128 LEU A C 1
ATOM 969 O O . LEU A 1 128 ? 14.832 -5.030 -12.084 1.00 94.56 128 LEU A O 1
ATOM 973 N N . LYS A 1 129 ? 14.629 -2.918 -12.841 1.00 96.38 129 LYS A N 1
ATOM 974 C CA . LYS A 1 129 ? 15.677 -2.373 -11.965 1.00 96.38 129 LYS A CA 1
ATOM 975 C C . LYS A 1 129 ? 15.282 -2.526 -10.500 1.00 96.38 129 LYS A C 1
ATOM 977 O O . LYS A 1 129 ? 16.066 -3.065 -9.729 1.00 96.38 129 LYS A O 1
ATOM 982 N N . TYR A 1 130 ? 14.060 -2.131 -10.150 1.00 96.25 130 TYR A N 1
ATOM 983 C CA . TYR A 1 130 ? 13.556 -2.232 -8.786 1.00 96.25 130 TYR A CA 1
ATOM 984 C C . TYR A 1 130 ? 13.562 -3.670 -8.258 1.00 96.25 130 TYR A C 1
ATOM 986 O O . TYR A 1 130 ? 14.093 -3.938 -7.182 1.00 96.25 130 TYR A O 1
ATOM 994 N N . VAL A 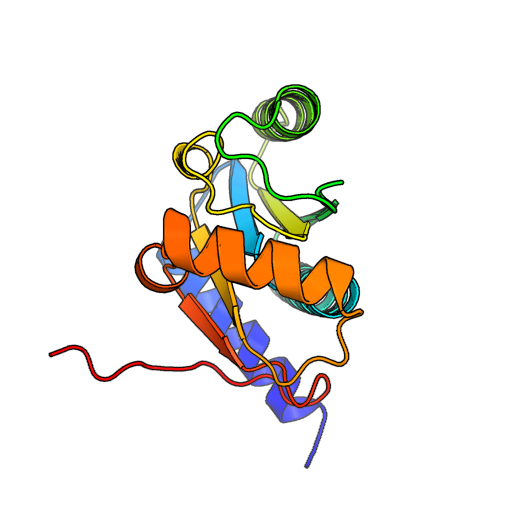1 131 ? 13.026 -4.617 -9.034 1.00 95.69 131 VAL A N 1
ATOM 995 C CA . VAL A 1 131 ? 12.972 -6.030 -8.633 1.00 95.69 131 VAL A CA 1
ATOM 996 C C . VAL A 1 131 ? 14.369 -6.612 -8.460 1.00 95.69 131 VAL A C 1
ATOM 998 O O . VAL A 1 131 ? 14.611 -7.326 -7.488 1.00 95.69 131 VAL A O 1
ATOM 1001 N N . ARG A 1 132 ? 15.283 -6.300 -9.385 1.00 96.12 132 ARG A N 1
ATOM 1002 C CA . ARG A 1 132 ? 16.671 -6.765 -9.330 1.00 96.12 132 ARG A CA 1
ATOM 1003 C C . ARG A 1 132 ? 17.409 -6.208 -8.115 1.00 96.12 132 ARG A C 1
ATOM 1005 O O . ARG A 1 132 ? 18.134 -6.958 -7.471 1.00 96.12 132 ARG A O 1
ATOM 1012 N N . ASP A 1 133 ? 17.260 -4.915 -7.849 1.00 96.8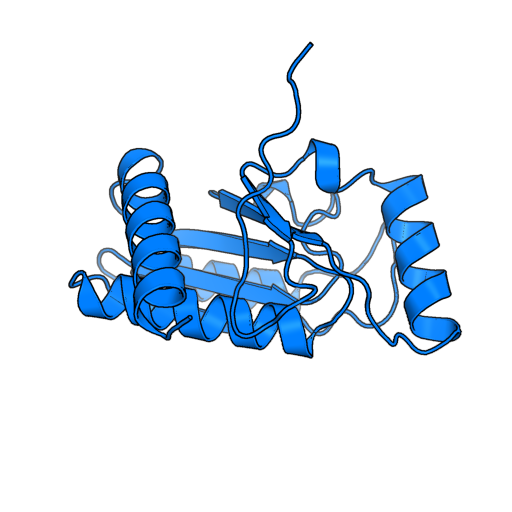1 133 ASP A N 1
ATOM 1013 C CA . ASP A 1 133 ? 18.069 -4.222 -6.847 1.00 96.81 133 ASP A CA 1
ATOM 1014 C C . ASP A 1 133 ? 17.514 -4.431 -5.427 1.00 96.81 133 ASP A C 1
ATOM 1016 O O . ASP A 1 133 ? 18.294 -4.573 -4.490 1.00 96.81 133 ASP A O 1
ATOM 1020 N N . GLU A 1 134 ? 16.186 -4.509 -5.266 1.00 96.50 134 GLU A N 1
ATOM 1021 C CA . GLU A 1 134 ? 15.536 -4.479 -3.945 1.00 96.50 134 GLU A CA 1
ATOM 1022 C C . GLU A 1 134 ? 14.783 -5.752 -3.556 1.00 96.50 134 GLU A C 1
ATOM 1024 O O . GLU A 1 134 ? 14.422 -5.906 -2.389 1.00 96.50 134 GLU A O 1
ATOM 1029 N N . GLY A 1 135 ? 14.511 -6.661 -4.498 1.00 96.00 135 GLY A N 1
ATOM 1030 C CA . GLY A 1 135 ? 13.806 -7.917 -4.218 1.00 96.00 135 GLY A CA 1
ATOM 1031 C C . GLY A 1 135 ? 12.495 -7.744 -3.424 1.00 96.00 135 GLY A C 1
ATOM 1032 O O . GLY A 1 135 ? 12.317 -8.422 -2.408 1.00 96.00 135 GLY A O 1
ATOM 1033 N N . PRO A 1 136 ? 11.557 -6.870 -3.847 1.00 95.44 136 PRO A N 1
ATOM 1034 C CA . PRO A 1 136 ? 10.391 -6.457 -3.053 1.00 95.44 136 PRO A CA 1
ATOM 1035 C C . PRO A 1 136 ? 9.517 -7.624 -2.592 1.00 95.44 136 PRO A C 1
ATOM 1037 O O . PRO A 1 136 ? 9.026 -7.622 -1.464 1.00 95.44 136 PRO A O 1
ATOM 1040 N N . ARG A 1 137 ? 9.393 -8.666 -3.425 1.00 94.88 137 ARG A N 1
ATOM 1041 C CA . ARG A 1 137 ? 8.654 -9.895 -3.112 1.00 94.88 137 ARG A CA 1
ATOM 1042 C C . ARG A 1 137 ? 9.104 -10.529 -1.790 1.00 94.88 137 ARG A C 1
ATOM 1044 O O . ARG A 1 137 ? 8.261 -10.956 -1.010 1.00 94.88 137 ARG A O 1
ATOM 1051 N N . ALA A 1 138 ? 10.410 -10.564 -1.514 1.00 94.44 138 ALA A N 1
ATOM 1052 C CA . ALA A 1 138 ? 10.965 -11.164 -0.294 1.00 94.44 138 ALA A CA 1
ATOM 1053 C C . ALA A 1 138 ? 10.696 -10.328 0.969 1.00 94.44 138 ALA A C 1
ATOM 1055 O O . ALA A 1 138 ? 10.892 -10.794 2.090 1.00 94.44 138 ALA A O 1
ATOM 1056 N N . HIS A 1 139 ? 10.261 -9.084 0.790 1.00 95.81 139 HIS A N 1
ATOM 1057 C CA . HIS A 1 139 ? 9.971 -8.148 1.861 1.00 95.81 139 HIS A CA 1
ATOM 1058 C C . HIS A 1 139 ? 8.475 -7.950 2.100 1.00 95.81 139 HIS A C 1
ATOM 1060 O O . HIS A 1 139 ? 8.117 -7.159 2.969 1.00 95.81 139 HIS A O 1
ATOM 1066 N N . ALA A 1 140 ? 7.608 -8.623 1.348 1.00 96.31 140 ALA A N 1
ATOM 1067 C CA . ALA A 1 140 ? 6.166 -8.523 1.500 1.00 96.31 140 ALA A CA 1
ATOM 1068 C C . ALA A 1 140 ? 5.652 -9.447 2.614 1.00 96.31 140 ALA A C 1
ATOM 1070 O O . ALA A 1 140 ? 6.126 -10.569 2.775 1.00 96.31 140 ALA A O 1
ATOM 1071 N N . ASP A 1 141 ? 4.639 -8.997 3.353 1.00 94.88 141 ASP A N 1
ATOM 1072 C CA . ASP A 1 141 ? 3.922 -9.831 4.325 1.00 94.88 141 ASP A CA 1
ATOM 1073 C C . ASP A 1 141 ? 2.774 -10.616 3.655 1.00 94.88 141 ASP A C 1
ATOM 1075 O O . ASP A 1 141 ? 2.247 -11.579 4.214 1.00 94.88 141 ASP A O 1
ATOM 1079 N N . ALA A 1 142 ? 2.338 -10.179 2.471 1.00 94.50 142 ALA A N 1
ATOM 1080 C CA . ALA A 1 142 ? 1.370 -10.875 1.632 1.00 94.50 142 ALA A CA 1
ATOM 1081 C C . ALA A 1 142 ? 1.602 -10.550 0.152 1.00 94.50 142 ALA A C 1
ATOM 1083 O O . ALA A 1 142 ? 1.993 -9.434 -0.191 1.00 94.50 142 ALA A O 1
ATOM 1084 N N . ILE A 1 143 ? 1.324 -11.525 -0.712 1.00 95.31 143 ILE A N 1
ATOM 1085 C CA . ILE A 1 143 ? 1.470 -11.402 -2.161 1.00 95.31 143 ILE A CA 1
ATOM 1086 C C . ILE A 1 143 ? 0.129 -11.727 -2.814 1.00 95.31 143 ILE A C 1
ATOM 1088 O O . ILE A 1 143 ? -0.526 -12.699 -2.423 1.00 95.31 143 ILE A O 1
ATOM 1092 N N . TYR A 1 144 ? -0.272 -10.928 -3.799 1.00 94.88 144 TYR A N 1
ATOM 1093 C CA . TYR A 1 144 ? -1.494 -11.142 -4.568 1.00 94.88 144 TYR A CA 1
ATOM 1094 C C . TYR A 1 144 ? -1.210 -11.077 -6.063 1.00 94.88 144 TYR A C 1
ATOM 1096 O O . TYR A 1 144 ? -0.553 -10.155 -6.526 1.00 94.88 144 TYR A O 1
ATOM 1104 N N . ASP A 1 145 ? -1.742 -12.038 -6.803 1.00 93.00 145 ASP A N 1
ATOM 1105 C CA . ASP A 1 145 ? -1.845 -11.995 -8.255 1.00 93.00 145 ASP A CA 1
ATOM 1106 C C . ASP A 1 145 ? -3.100 -11.192 -8.624 1.00 93.00 145 ASP A C 1
ATOM 1108 O O . ASP A 1 145 ? -4.198 -11.493 -8.147 1.00 93.00 145 ASP A O 1
ATOM 1112 N N . VAL A 1 146 ? -2.920 -10.151 -9.429 1.00 92.75 146 VAL A N 1
ATOM 1113 C CA . VAL A 1 146 ? -3.946 -9.230 -9.925 1.00 92.75 146 VAL A CA 1
ATOM 1114 C C . VAL A 1 146 ? -4.024 -9.231 -11.456 1.00 92.75 146 VAL A C 1
ATOM 1116 O O . VAL A 1 146 ? -4.559 -8.289 -12.036 1.00 92.75 146 VAL A O 1
ATOM 1119 N N . THR A 1 147 ? -3.520 -10.286 -12.114 1.00 89.25 147 THR A N 1
ATOM 1120 C CA . THR A 1 147 ? -3.617 -10.468 -13.576 1.00 89.25 147 THR A CA 1
ATOM 1121 C C . THR A 1 147 ? -5.068 -10.396 -14.054 1.00 89.25 147 THR A C 1
ATOM 1123 O O . THR A 1 147 ? -5.360 -9.770 -15.068 1.00 89.25 147 THR A O 1
ATOM 1126 N N . ASP A 1 148 ? -5.991 -11.001 -13.299 1.00 87.50 148 ASP A N 1
ATOM 1127 C CA . ASP A 1 148 ? -7.422 -10.738 -13.435 1.00 87.50 148 ASP A CA 1
ATOM 1128 C C . ASP A 1 148 ? -7.839 -9.723 -12.355 1.00 87.50 148 ASP A C 1
ATOM 1130 O O . ASP A 1 148 ? -7.978 -10.095 -11.185 1.00 87.50 148 ASP A O 1
ATOM 1134 N N . PRO A 1 149 ? -8.053 -8.441 -12.703 1.00 77.88 149 PRO A N 1
ATOM 1135 C CA . PRO A 1 149 ? -8.398 -7.418 -11.722 1.00 77.88 149 PRO A CA 1
ATOM 1136 C C . PRO A 1 149 ? -9.782 -7.637 -11.092 1.00 77.88 149 PRO A C 1
ATOM 1138 O O . PRO A 1 149 ? -10.053 -7.089 -10.023 1.00 77.88 149 PRO A O 1
ATOM 1141 N N . ALA A 1 150 ? -10.661 -8.426 -11.723 1.00 82.25 150 ALA A N 1
ATOM 1142 C CA . ALA A 1 150 ? -11.953 -8.795 -11.150 1.00 82.25 150 ALA A CA 1
ATOM 1143 C C . ALA A 1 150 ? -11.840 -9.979 -10.177 1.00 82.25 150 ALA A C 1
ATOM 1145 O O . ALA A 1 150 ? -12.708 -10.154 -9.318 1.00 82.25 150 ALA A O 1
ATOM 1146 N N . LEU A 1 151 ? -10.781 -10.782 -10.302 1.00 8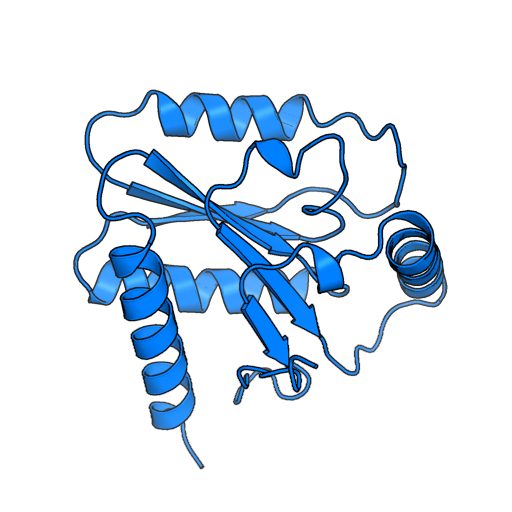3.94 151 LEU A N 1
ATOM 1147 C CA . LEU A 1 151 ? -10.536 -11.983 -9.510 1.00 83.94 151 LEU A CA 1
ATOM 1148 C C . LEU A 1 151 ? -9.089 -12.013 -8.991 1.00 83.94 151 LEU A C 1
ATOM 1150 O O . LEU A 1 151 ? -8.337 -12.937 -9.327 1.00 83.94 151 LEU A O 1
ATOM 1154 N N . PRO A 1 152 ? -8.694 -11.043 -8.139 1.00 90.25 152 PRO A N 1
ATOM 1155 C CA . PRO A 1 152 ? -7.402 -11.105 -7.478 1.00 90.25 152 PRO A CA 1
ATOM 1156 C C . PRO A 1 152 ? -7.290 -12.406 -6.681 1.00 90.25 152 PRO A C 1
ATOM 1158 O O . PRO A 1 152 ? -8.282 -12.968 -6.208 1.00 90.25 152 PRO A O 1
ATOM 1161 N N . ARG A 1 153 ? -6.070 -12.909 -6.521 1.00 92.12 153 ARG A N 1
ATOM 1162 C CA . ARG A 1 153 ? -5.806 -14.173 -5.830 1.00 92.12 153 ARG A CA 1
ATOM 1163 C C . ARG A 1 153 ? -4.611 -14.031 -4.918 1.00 92.12 153 ARG A C 1
ATOM 1165 O O . ARG A 1 153 ? -3.551 -13.585 -5.340 1.00 92.12 153 ARG A O 1
ATOM 1172 N N . ARG A 1 154 ? -4.745 -14.474 -3.669 1.00 93.31 154 ARG A N 1
ATOM 1173 C CA . ARG A 1 154 ? -3.586 -14.575 -2.782 1.00 93.31 154 ARG A CA 1
ATOM 1174 C C . ARG A 1 154 ? -2.621 -15.628 -3.327 1.00 93.31 154 ARG A C 1
ATOM 1176 O O . ARG A 1 154 ? -3.031 -16.735 -3.674 1.00 93.31 154 ARG A O 1
ATOM 1183 N N . VAL A 1 155 ? -1.345 -15.270 -3.383 1.00 91.56 155 VAL A N 1
ATOM 1184 C CA . VAL A 1 155 ? -0.256 -16.178 -3.732 1.00 91.56 155 VAL A CA 1
ATOM 1185 C C . VAL A 1 155 ? 0.383 -16.643 -2.434 1.00 91.56 155 VAL A C 1
ATOM 1187 O O . VAL A 1 155 ? 0.953 -15.855 -1.679 1.00 91.56 155 VAL A O 1
ATOM 1190 N N . TRP A 1 156 ? 0.287 -17.940 -2.174 1.00 83.25 156 TRP A N 1
ATOM 1191 C CA . TRP A 1 156 ? 1.077 -18.600 -1.146 1.00 83.25 156 TRP A CA 1
ATOM 1192 C C . TRP A 1 156 ? 2.292 -19.187 -1.852 1.00 83.25 156 TRP A C 1
ATOM 1194 O O . TRP A 1 156 ? 2.154 -20.090 -2.670 1.00 83.25 156 TRP A O 1
ATOM 1204 N N . GLY A 1 157 ? 3.466 -18.606 -1.619 1.00 60.16 157 GLY A N 1
ATOM 1205 C CA . GLY A 1 157 ? 4.706 -19.250 -2.031 1.00 60.16 157 GLY A CA 1
ATOM 1206 C C . GLY A 1 157 ? 4.955 -20.457 -1.137 1.00 60.16 157 GLY A C 1
ATOM 1207 O O . GLY A 1 157 ? 4.741 -20.365 0.073 1.00 60.16 157 GLY A O 1
ATOM 1208 N N . ASP A 1 158 ? 5.404 -21.561 -1.727 1.00 46.16 158 ASP A N 1
ATOM 1209 C CA . ASP A 1 158 ? 5.939 -22.696 -0.987 1.00 46.16 158 ASP A CA 1
ATOM 1210 C C . ASP A 1 158 ? 7.155 -22.202 -0.195 1.00 46.16 158 ASP A C 1
ATOM 1212 O O . ASP A 1 158 ? 8.245 -22.009 -0.736 1.00 46.16 158 ASP A O 1
ATOM 1216 N N . SER A 1 159 ? 6.943 -21.902 1.084 1.00 40.69 159 SER A N 1
ATOM 1217 C CA . SER A 1 159 ? 8.025 -21.694 2.033 1.00 40.69 159 SER A CA 1
ATOM 1218 C C . SER A 1 159 ? 8.802 -23.006 2.132 1.00 40.69 159 SER A C 1
ATOM 1220 O O . SER A 1 159 ? 8.322 -23.959 2.748 1.00 40.69 159 SER A O 1
ATOM 1222 N N . CYS A 1 160 ? 9.974 -23.060 1.504 1.00 38.22 160 CYS A N 1
ATOM 1223 C CA . CYS A 1 160 ? 11.036 -23.981 1.900 1.00 38.22 160 CYS A CA 1
ATOM 1224 C C . CYS A 1 160 ? 11.780 -23.405 3.106 1.00 38.22 160 CYS A C 1
ATOM 1226 O O . CYS A 1 160 ? 12.068 -22.185 3.086 1.00 38.22 160 CYS A O 1
#